Protein 1J7Z (pdb70)

B-factor: mean 28.06, std 11.94, range [0.87, 96.15]

CATH classification: 3.10.130.10

Sequence (116 aa):
KETAAAKFERQHMDSNYCNQMMKSRNLTKDRCKPVNTFVHESLADVQAVCSQKNVACKNGQTNCYQSYSTMSITDCRETGSSKYPNCAYKTTQANKHIIVACEGNPYVPVHFDASV

Organism: Bos taurus (NCBI:txid9913)

Radius of gyration: 14.27 Å; Cα contacts (8 Å, |Δi|>4): 235; chains: 2; bounding box: 35×32×39 Å

Structure (mmCIF, N/CA/C/O backbone):
data_1J7Z
#
_entry.id   1J7Z
#
_cell.length_a   44.590
_cell.length_b   44.590
_cell.length_c   98.000
_cell.angle_alpha   90.00
_cell.angle_beta   90.00
_cell.angle_gamma   120.00
#
_symmetry.space_group_name_H-M   'P 31 2 1'
#
loop_
_entity.id
_entity.type
_entity.pdbx_description
1 polymer 'RIBONUCLEASE PANCREATIC'
2 polymer 'RIBONUCLEASE PANCREATIC'
3 non-polymer 'SULFATE ION'
4 water water
#
loop_
_atom_site.group_PDB
_atom_site.id
_atom_site.type_symbol
_atom_site.label_atom_id
_atom_site.label_alt_id
_atom_site.label_comp_id
_atom_site.label_asym_id
_atom_site.label_entity_id
_atom_site.label_seq_id
_atom_site.pdbx_PDB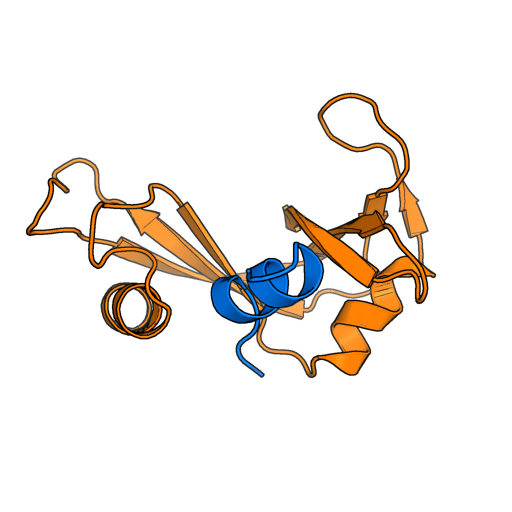_ins_code
_atom_site.Cartn_x
_atom_site.Cartn_y
_atom_site.Cartn_z
_atom_site.occupancy
_atom_site.B_iso_or_equiv
_atom_site.auth_seq_id
_atom_site.auth_comp_id
_atom_site.auth_asym_id
_atom_site.auth_atom_id
_atom_site.pdbx_PDB_model_num
ATOM 1 N N . LYS A 1 1 ? -13.104 8.496 19.881 1.00 68.27 1 LYS A N 1
ATOM 2 C CA . LYS A 1 1 ? -13.802 7.924 18.691 1.00 65.60 1 LYS A CA 1
ATOM 3 C C . LYS A 1 1 ? -13.869 6.399 18.781 1.00 59.55 1 LYS A C 1
ATOM 4 O O . LYS A 1 1 ? -13.683 5.806 19.849 1.00 59.04 1 LYS A O 1
ATOM 10 N N . GLU A 1 2 ? -14.152 5.785 17.640 1.00 48.79 2 GLU A N 1
ATOM 11 C CA . GLU A 1 2 ? -14.239 4.339 17.510 1.00 39.04 2 GLU A CA 1
ATOM 12 C C . GLU A 1 2 ? -12.842 3.717 17.470 1.00 35.29 2 GLU A C 1
ATOM 13 O O . GLU A 1 2 ? -12.032 4.054 16.604 1.00 35.99 2 GLU A O 1
ATOM 19 N N . THR A 1 3 ? -12.556 2.818 18.408 1.00 28.43 3 THR A N 1
ATOM 20 C CA . THR A 1 3 ? -11.252 2.166 18.441 1.00 27.02 3 THR A CA 1
ATOM 21 C C . THR A 1 3 ? -11.090 1.233 17.254 1.00 26.08 3 THR A C 1
ATOM 22 O O . THR A 1 3 ? -12.047 0.962 16.531 1.00 26.59 3 THR A O 1
ATOM 26 N N . ALA A 1 4 ? -9.877 0.726 17.067 1.00 23.95 4 ALA A N 1
ATOM 27 C CA . ALA A 1 4 ? -9.592 -0.165 15.949 1.00 20.33 4 ALA A CA 1
ATOM 28 C C . ALA A 1 4 ? -10.290 -1.504 16.099 1.00 18.19 4 ALA A C 1
ATOM 29 O O . ALA A 1 4 ? -10.704 -2.112 15.114 1.00 20.37 4 ALA A O 1
ATOM 31 N N . ALA A 1 5 ? -10.406 -1.964 17.337 1.00 18.90 5 ALA A N 1
ATOM 32 C CA . ALA A 1 5 ? -11.054 -3.235 17.611 1.00 19.95 5 ALA A CA 1
ATOM 33 C C . ALA A 1 5 ? -12.568 -3.114 17.455 1.00 18.26 5 ALA A C 1
ATOM 34 O O . ALA A 1 5 ? -13.228 -4.064 17.051 1.00 19.69 5 ALA A O 1
ATOM 36 N N . ALA A 1 6 ? -13.112 -1.939 17.764 1.00 18.57 6 ALA A N 1
ATOM 37 C CA . ALA A 1 6 ? -14.544 -1.688 17.644 1.00 16.79 6 ALA A CA 1
ATOM 38 C C . ALA A 1 6 ? -14.898 -1.556 16.168 1.00 17.45 6 ALA A C 1
ATOM 39 O O . ALA A 1 6 ? -15.972 -1.970 15.739 1.00 18.33 6 AL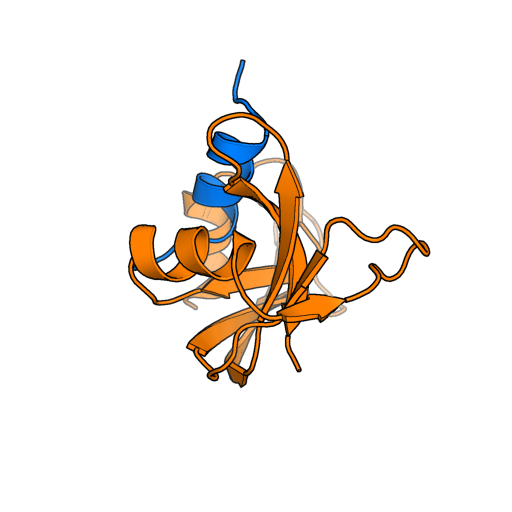A A O 1
ATOM 41 N N . LYS A 1 7 ? -13.986 -0.972 15.397 1.00 21.69 7 LYS A N 1
ATOM 42 C CA . LYS A 1 7 ? -14.182 -0.788 13.961 1.00 22.32 7 LYS A CA 1
ATOM 43 C C . LYS A 1 7 ? -14.138 -2.153 13.270 1.00 22.02 7 LYS A C 1
ATOM 44 O O . LYS A 1 7 ? -14.908 -2.422 12.344 1.00 20.30 7 LYS A O 1
ATOM 50 N N . PHE A 1 8 ? -13.229 -3.012 13.716 1.00 18.58 8 PHE A N 1
ATOM 51 C CA . PHE A 1 8 ? -13.142 -4.340 13.134 1.00 19.05 8 PHE A CA 1
ATOM 52 C C . PHE A 1 8 ? -14.501 -5.024 13.290 1.00 21.69 8 PHE A C 1
ATOM 53 O O . PHE A 1 8 ? -15.012 -5.654 12.359 1.00 22.45 8 PHE A O 1
ATOM 61 N N . GLU A 1 9 ? -15.088 -4.885 14.475 1.00 20.07 9 GLU A N 1
ATOM 62 C CA . GLU A 1 9 ? -16.375 -5.505 14.768 1.00 18.91 9 GLU A CA 1
ATOM 63 C C . GLU A 1 9 ? -17.526 -4.980 13.915 1.00 18.44 9 GLU A C 1
ATOM 64 O O . GLU A 1 9 ? -18.309 -5.763 13.385 1.00 20.78 9 GLU A O 1
ATOM 70 N N . ARG A 1 10 ? -17.637 -3.663 13.789 1.00 16.78 10 ARG A N 1
ATOM 71 C CA . ARG A 1 10 ? -18.712 -3.071 13.008 1.00 18.39 10 ARG A CA 1
ATOM 72 C C . ARG A 1 10 ? -18.571 -3.427 11.536 1.00 19.46 10 ARG A C 1
ATOM 73 O O . ARG A 1 10 ? -19.557 -3.580 10.821 1.00 17.38 10 ARG A O 1
ATOM 81 N N . GLN A 1 11 ? -17.332 -3.575 11.092 1.00 19.19 11 GLN A N 1
ATOM 82 C CA . GLN A 1 11 ? -17.059 -3.882 9.698 1.00 20.47 11 GLN A CA 1
ATOM 83 C C . GLN A 1 11 ? -17.041 -5.349 9.277 1.00 20.85 11 GLN A C 1
ATOM 84 O O . GLN A 1 11 ? -17.390 -5.667 8.137 1.00 22.67 11 GLN A O 1
ATOM 90 N N . HIS A 1 12 ? -16.663 -6.255 10.173 1.00 18.47 12 HIS A N 1
ATOM 91 C CA . HIS A 1 12 ? -16.559 -7.655 9.763 1.00 18.45 12 HIS A CA 1
ATOM 92 C C . HIS A 1 12 ? -17.353 -8.700 10.529 1.00 16.26 12 HIS A C 1
ATOM 93 O O . HIS A 1 12 ? -17.458 -9.840 10.084 1.00 20.59 12 HIS A O 1
ATOM 100 N N . MET A 1 13 ? -17.915 -8.338 11.671 1.00 16.74 13 MET A N 1
ATOM 101 C CA . MET A 1 13 ? -18.655 -9.320 12.452 1.00 15.41 13 MET A CA 1
ATOM 102 C C . MET A 1 13 ? -20.144 -9.407 12.161 1.00 16.55 13 MET A C 1
ATOM 103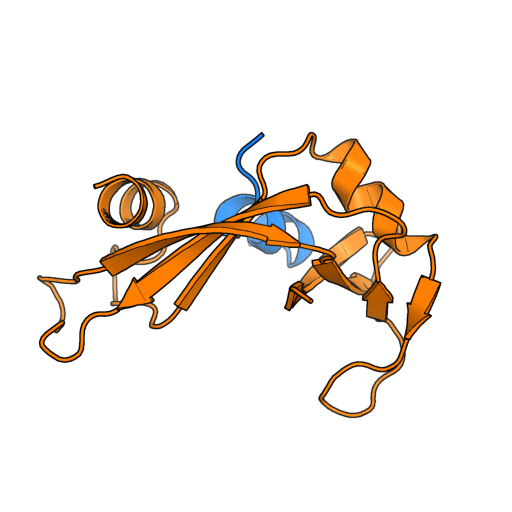 O O . MET A 1 13 ? -20.849 -8.404 12.163 1.00 20.16 13 MET A O 1
ATOM 108 N N . ASP A 1 14 ? -20.609 -10.618 11.888 1.00 14.23 14 ASP A N 1
ATOM 109 C CA . ASP A 1 14 ? -22.017 -10.845 11.667 1.00 19.10 14 ASP A CA 1
ATOM 110 C C . ASP A 1 14 ? -22.333 -12.241 12.163 1.00 23.27 14 ASP A C 1
ATOM 111 O O . ASP A 1 14 ? -22.585 -13.152 11.379 1.00 23.74 14 ASP A O 1
ATOM 116 N N . SER A 1 15 ? -22.319 -12.389 13.482 1.00 24.03 15 SER A N 1
ATOM 117 C CA . SER A 1 15 ? -22.596 -13.656 14.132 1.00 33.87 15 SER A CA 1
ATOM 118 C C . SER A 1 15 ? -24.017 -14.135 13.848 1.00 41.29 15 SER A C 1
ATOM 119 O O . SER A 1 15 ? -24.224 -15.297 13.486 1.00 47.61 15 SER A O 1
ATOM 123 N N . ASN B 2 4 ? -29.473 -7.309 -2.373 1.00 25.64 24 ASN B N 1
ATOM 124 C CA . ASN B 2 4 ? -28.755 -8.474 -1.783 1.00 26.69 24 ASN B CA 1
ATOM 125 C C . ASN B 2 4 ? -28.118 -8.185 -0.417 1.00 25.96 24 ASN B C 1
ATOM 126 O O . ASN B 2 4 ? -28.027 -7.033 0.022 1.00 25.16 24 ASN B O 1
ATOM 131 N N . TYR B 2 5 ? -27.686 -9.247 0.253 1.00 24.53 25 TYR B N 1
ATOM 132 C CA . TYR B 2 5 ? -27.077 -9.163 1.580 1.00 22.07 25 TYR B CA 1
ATOM 133 C C . TYR B 2 5 ? -25.923 -8.160 1.702 1.00 19.15 25 TYR B C 1
ATOM 134 O O . TYR B 2 5 ? -25.847 -7.403 2.674 1.00 20.02 25 TYR B O 1
ATOM 143 N N . CYS B 2 6 ? -25.030 -8.154 0.722 1.00 15.50 26 CYS B N 1
ATOM 144 C CA . CYS B 2 6 ? -23.879 -7.265 0.743 1.00 19.53 26 CYS B CA 1
ATOM 145 C C . CYS B 2 6 ? -24.260 -5.801 0.665 1.00 21.82 26 CYS B C 1
ATOM 146 O O . CYS B 2 6 ? -23.742 -4.973 1.415 1.00 23.50 26 CYS B O 1
ATOM 149 N N . ASN B 2 7 ? -25.157 -5.475 -0.253 1.00 24.47 27 ASN B N 1
ATOM 150 C CA . ASN B 2 7 ? -25.602 -4.098 -0.418 1.00 26.41 27 ASN B CA 1
ATOM 151 C C . ASN B 2 7 ? -26.284 -3.589 0.842 1.00 26.54 27 ASN B C 1
ATOM 152 O O . ASN B 2 7 ? -26.092 -2.435 1.241 1.00 26.84 27 ASN B O 1
ATOM 157 N N . GLN B 2 8 ? -27.061 -4.469 1.473 1.00 24.09 28 GLN B N 1
ATOM 158 C CA . GLN B 2 8 ? -27.784 -4.126 2.690 1.00 23.62 28 GLN B CA 1
ATOM 159 C C . GLN B 2 8 ? -26.881 -4.053 3.923 1.00 23.61 28 GLN B C 1
ATOM 160 O O . GLN B 2 8 ? -26.980 -3.112 4.714 1.00 23.85 28 GLN B O 1
ATOM 166 N N . MET B 2 9 ? -25.998 -5.039 4.081 1.00 22.53 29 MET B N 1
ATOM 167 C CA . MET B 2 9 ? -25.100 -5.095 5.229 1.00 20.41 29 MET B CA 1
ATOM 168 C C . MET B 2 9 ? -24.031 -4.016 5.160 1.00 22.00 29 MET B C 1
ATOM 169 O O . MET B 2 9 ? -23.620 -3.477 6.188 1.00 25.20 29 MET B O 1
ATOM 174 N N . MET B 2 10 ? -23.581 -3.690 3.950 1.00 25.15 30 MET B N 1
ATOM 175 C CA . MET B 2 10 ? -22.561 -2.660 3.791 1.00 23.40 30 MET B CA 1
ATOM 176 C C . MET B 2 10 ? -23.166 -1.307 4.135 1.00 23.77 30 MET B C 1
ATOM 177 O O . MET B 2 10 ? -22.497 -0.438 4.694 1.00 24.37 30 MET B O 1
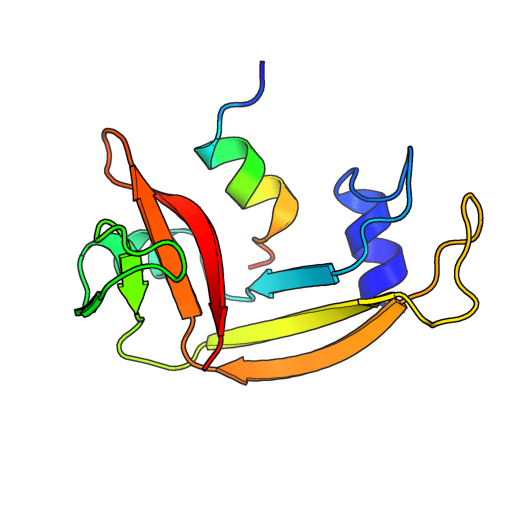ATOM 182 N N . LYS B 2 11 ? -24.442 -1.137 3.810 1.00 23.85 31 LYS B N 1
ATOM 183 C CA . LYS B 2 11 ? -25.125 0.111 4.105 1.00 29.11 31 LYS B CA 1
ATOM 184 C C . LYS B 2 11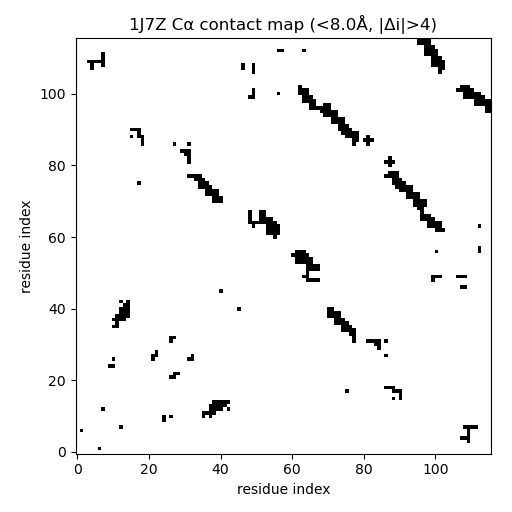 ? -25.348 0.206 5.609 1.00 26.18 31 LYS B C 1
ATOM 185 O O . LYS B 2 11 ? -24.966 1.192 6.245 1.00 28.76 31 LYS B O 1
ATOM 191 N N . SER B 2 12 ? -25.963 -0.831 6.171 1.00 23.79 32 SER B N 1
ATOM 192 C CA . SER B 2 12 ? -26.243 -0.891 7.603 1.00 25.67 32 SER B CA 1
ATOM 193 C C . SER B 2 12 ? -25.028 -0.617 8.473 1.00 24.97 32 SER B C 1
ATOM 194 O O . SER B 2 12 ? -25.116 0.121 9.452 1.00 26.52 32 SER B O 1
ATOM 197 N N . ARG B 2 13 ? -23.890 -1.195 8.106 1.00 21.47 33 ARG B N 1
ATOM 198 C CA . ARG B 2 13 ? -22.684 -1.032 8.901 1.00 19.85 33 ARG B CA 1
ATOM 199 C C . ARG B 2 13 ? -21.892 0.246 8.636 1.00 22.56 33 ARG B C 1
ATOM 200 O O . ARG B 2 13 ? -20.735 0.354 9.034 1.00 24.19 33 ARG B O 1
ATOM 208 N N . ASN B 2 14 ? -22.525 1.221 7.987 1.00 27.26 34 ASN B N 1
ATOM 209 C CA . ASN B 2 14 ? -21.878 2.501 7.686 1.00 30.82 34 ASN B CA 1
ATOM 210 C C . ASN B 2 14 ? -20.606 2.340 6.846 1.00 30.83 34 ASN B C 1
ATOM 211 O O . ASN B 2 14 ? -19.604 3.021 7.079 1.00 30.19 34 ASN B O 1
ATOM 216 N N . LEU B 2 15 ? -20.651 1.457 5.854 1.00 28.84 35 LEU B N 1
ATOM 217 C CA . LEU B 2 15 ? -19.475 1.221 5.019 1.00 27.49 35 LEU B CA 1
ATOM 218 C C . LEU B 2 15 ? -19.618 1.832 3.629 1.00 28.62 35 LEU B C 1
ATOM 219 O O . LEU B 2 15 ? -18.624 2.177 2.985 1.00 30.76 35 LEU B O 1
ATOM 224 N N . THR B 2 16 ? -20.854 1.983 3.172 1.00 26.21 36 THR B N 1
ATOM 225 C CA . THR B 2 16 ? -21.081 2.557 1.856 1.00 29.89 36 THR B CA 1
ATOM 226 C C . THR B 2 16 ? -22.042 3.730 1.898 1.00 26.38 36 THR B C 1
ATOM 227 O O . THR B 2 16 ? -22.622 4.100 0.884 1.00 27.08 36 THR B O 1
ATOM 231 N N . LYS B 2 17 ? -22.193 4.324 3.076 1.00 26.90 37 LYS B N 1
ATOM 232 C CA . LYS B 2 17 ? -23.091 5.457 3.236 1.00 25.36 37 LYS B CA 1
ATOM 233 C C . LYS B 2 17 ? -22.464 6.737 2.699 1.00 26.31 37 LYS B C 1
ATOM 234 O O . LYS B 2 17 ? -23.170 7.625 2.216 1.00 33.51 37 LYS B O 1
ATOM 240 N N . ASP B 2 18 ? -21.139 6.827 2.766 1.00 27.04 38 ASP B N 1
ATOM 241 C CA . ASP B 2 18 ? -20.426 8.013 2.297 1.00 24.95 38 ASP B CA 1
ATOM 242 C C . ASP B 2 18 ? -19.391 7.718 1.219 1.00 22.47 38 ASP B C 1
ATOM 243 O O . ASP B 2 18 ? -18.576 8.580 0.886 1.00 20.34 38 ASP B O 1
ATOM 248 N N . ARG B 2 19 ? -19.422 6.498 0.686 1.00 23.24 39 ARG B N 1
ATOM 249 C CA . ARG B 2 19 ? -18.499 6.075 -0.360 1.00 23.28 39 ARG B CA 1
ATOM 250 C C . ARG B 2 19 ? -18.723 4.599 -0.635 1.00 25.18 39 ARG B C 1
ATOM 251 O O . ARG B 2 19 ? -19.382 3.915 0.146 1.00 24.83 39 ARG B O 1
ATOM 259 N N . CYS B 2 20 ? -18.180 4.103 -1.744 1.00 25.84 40 CYS B N 1
ATOM 260 C CA . CYS B 2 20 ? -18.330 2.690 -2.076 1.00 26.09 40 CYS B CA 1
ATOM 261 C C . CYS B 2 20 ? -17.042 1.976 -1.738 1.00 26.57 40 CYS B C 1
ATOM 262 O O . CYS B 2 20 ? -16.034 2.176 -2.412 1.00 29.87 40 CYS B O 1
ATOM 265 N N . LYS B 2 21 ? -17.073 1.153 -0.689 1.00 26.88 41 LYS B N 1
ATOM 266 C CA . LYS B 2 21 ? -15.897 0.390 -0.273 1.00 23.52 41 LYS B CA 1
ATOM 267 C C . LYS B 2 21 ? -15.741 -0.735 -1.291 1.00 19.78 41 LYS B C 1
ATOM 268 O O . LYS B 2 21 ? -16.683 -1.471 -1.550 1.00 22.99 41 LYS B O 1
ATOM 274 N N . PRO B 2 22 ? -14.551 -0.877 -1.893 1.00 18.57 42 PRO B N 1
ATOM 275 C CA . PRO B 2 22 ? -14.333 -1.932 -2.893 1.00 20.96 42 PRO B CA 1
ATOM 276 C C . PRO B 2 22 ? -14.636 -3.361 -2.452 1.00 20.18 42 PRO B C 1
ATOM 277 O O . PRO B 2 22 ? -15.405 -4.065 -3.103 1.00 21.68 42 PRO B O 1
ATOM 281 N N . VAL B 2 23 ? -14.031 -3.787 -1.352 1.00 18.64 43 VAL B N 1
ATOM 282 C CA . VAL B 2 23 ? -14.246 -5.133 -0.860 1.00 18.00 43 VAL B CA 1
ATOM 283 C C . VAL B 2 23 ? -14.381 -5.182 0.660 1.00 17.99 43 VAL B C 1
ATOM 284 O O . VAL B 2 23 ? -13.814 -4.362 1.374 1.00 19.09 43 VAL B O 1
ATOM 288 N N . ASN B 2 24 ? -15.146 -6.153 1.142 1.00 16.63 44 ASN B N 1
ATOM 289 C CA . ASN B 2 24 ? -15.335 -6.343 2.570 1.00 18.64 44 ASN B CA 1
ATOM 290 C C . ASN B 2 24 ? -15.810 -7.760 2.848 1.00 18.96 44 ASN B C 1
ATOM 291 O O . ASN B 2 24 ? -16.579 -8.322 2.072 1.00 22.32 44 ASN B O 1
ATOM 296 N N . THR B 2 25 ? -15.356 -8.324 3.967 1.00 18.47 45 THR B N 1
ATOM 297 C CA . THR B 2 25 ? -15.711 -9.688 4.357 1.00 16.69 45 THR B CA 1
ATOM 298 C C . THR B 2 25 ? -16.438 -9.707 5.699 1.00 16.34 45 THR B C 1
ATOM 299 O O . THR B 2 25 ? -16.008 -9.066 6.657 1.00 17.16 45 THR B O 1
ATOM 303 N N . PHE B 2 26 ? -17.548 -10.432 5.762 1.00 17.33 46 PHE B N 1
ATOM 304 C CA . PHE B 2 26 ? -18.301 -10.558 7.005 1.00 15.09 46 PHE B CA 1
ATOM 305 C C . PHE B 2 26 ? -18.155 -11.989 7.499 1.00 16.29 46 PHE B C 1
ATOM 306 O O . PHE B 2 26 ? -18.406 -12.923 6.746 1.00 16.20 46 PHE B O 1
ATOM 314 N N . VAL B 2 27 ? -17.741 -12.165 8.749 1.00 16.40 47 VAL B N 1
ATOM 315 C CA . VAL B 2 27 ? -17.580 -13.506 9.310 1.00 18.24 47 VAL B CA 1
ATOM 316 C C . VAL B 2 27 ? -18.835 -13.895 10.084 1.00 20.07 47 VAL B C 1
ATOM 317 O O . VAL B 2 27 ? -19.348 -13.105 10.878 1.00 20.39 47 VAL B O 1
ATOM 321 N N . HIS B 2 28 ? -19.327 -15.109 9.858 1.00 17.81 48 HIS B N 1
ATOM 322 C CA . HIS B 2 28 ? -20.525 -15.567 10.546 1.00 17.14 48 HIS B CA 1
ATOM 323 C C . HIS B 2 28 ? -20.219 -16.529 11.689 1.00 21.50 48 HIS B C 1
ATOM 324 O O . HIS B 2 28 ? -20.695 -17.663 11.709 1.00 27.71 48 HIS B O 1
ATOM 331 N N . GLU B 2 29 ? -19.412 -16.073 12.640 1.00 24.36 49 GLU B N 1
ATOM 332 C CA . GLU B 2 29 ? -19.076 -16.875 13.811 1.00 23.77 49 GLU B CA 1
ATOM 333 C C . GLU B 2 29 ? -19.246 -15.953 15.011 1.00 23.93 49 GLU B C 1
ATOM 334 O O . GLU B 2 29 ? -19.354 -14.736 14.844 1.00 26.21 49 GLU B O 1
ATOM 340 N N . SER B 2 30 ? -19.288 -16.522 16.213 1.00 20.72 50 SER B N 1
ATOM 341 C CA . SER B 2 30 ? -19.453 -15.723 17.415 1.00 18.78 50 SER B CA 1
ATOM 342 C C . SER B 2 30 ? -18.230 -14.823 17.563 1.00 19.75 50 SER B C 1
ATOM 343 O O . SER B 2 30 ? -17.145 -15.169 17.090 1.00 20.84 50 SER B O 1
ATOM 346 N N . LEU B 2 31 ? -18.402 -13.671 18.209 1.00 15.71 51 LEU B N 1
ATOM 347 C CA . LEU B 2 31 ? -17.294 -12.740 18.379 1.00 15.93 51 LEU B CA 1
ATOM 348 C C . LEU B 2 31 ? -16.148 -13.319 19.202 1.00 14.60 51 LEU B C 1
ATOM 349 O O . LEU B 2 31 ? -14.987 -12.978 18.983 1.00 19.60 51 LEU B O 1
ATOM 354 N N . ALA B 2 32 ? -16.466 -14.190 20.146 1.00 12.92 52 ALA B N 1
ATOM 355 C CA . ALA B 2 32 ? -15.440 -14.784 20.989 1.00 15.12 52 ALA B CA 1
ATOM 356 C C . ALA B 2 32 ? -14.619 -15.786 20.199 1.00 12.61 52 ALA B C 1
ATOM 357 O O . ALA B 2 32 ? -13.409 -15.886 20.381 1.00 18.01 52 ALA B O 1
ATOM 359 N N . ASP B 2 33 ? -15.280 -16.514 19.308 1.00 13.29 53 ASP B N 1
ATOM 360 C CA . ASP B 2 33 ? -14.604 -17.508 18.498 1.00 15.26 53 ASP B CA 1
ATOM 361 C C . ASP B 2 33 ? -13.623 -16.873 17.519 1.00 17.20 53 ASP B C 1
ATOM 362 O O . ASP B 2 33 ? -12.615 -17.483 17.159 1.00 16.99 53 ASP B O 1
ATOM 367 N N . VAL B 2 34 ? -13.917 -15.655 17.078 1.00 16.80 54 VAL B N 1
ATOM 368 C CA . VAL B 2 34 ? -13.019 -14.964 16.159 1.00 18.64 54 VAL B CA 1
ATOM 369 C C . VAL B 2 34 ? -11.899 -14.301 16.957 1.00 18.35 54 VAL B C 1
ATOM 370 O O . VAL B 2 34 ? -10.759 -14.241 16.502 1.00 22.31 54 VAL B O 1
ATOM 374 N N . GLN B 2 35 ? -12.225 -13.808 18.148 1.00 17.25 55 GLN B N 1
ATOM 375 C CA . GLN B 2 35 ? -11.218 -13.172 18.995 1.00 18.58 55 GLN B CA 1
ATOM 376 C C . GLN B 2 35 ? -10.202 -14.225 19.421 1.00 17.78 55 GLN B C 1
ATOM 377 O O . GLN B 2 35 ? -9.030 -13.929 19.650 1.00 18.17 55 GLN B O 1
ATOM 383 N N . ALA B 2 36 ? -10.664 -15.467 19.507 1.00 18.32 56 ALA B N 1
ATOM 384 C CA . ALA B 2 36 ? -9.816 -16.587 19.896 1.00 19.60 56 ALA B CA 1
ATOM 385 C C . ALA B 2 36 ? -8.674 -16.875 18.911 1.00 19.27 56 ALA B C 1
ATOM 386 O O . ALA B 2 36 ? -7.655 -17.459 19.286 1.00 20.10 56 ALA B O 1
ATOM 388 N N . VAL B 2 37 ? -8.839 -16.466 17.657 1.00 20.15 57 VAL B N 1
ATOM 389 C CA . VAL B 2 37 ? -7.823 -16.705 16.632 1.00 17.12 57 VAL B CA 1
ATOM 390 C C . VAL B 2 37 ? -6.487 -16.029 16.948 1.00 18.90 57 VAL B C 1
ATOM 391 O O . VAL B 2 37 ? -5.439 -16.439 16.447 1.00 20.00 57 VAL B O 1
ATOM 395 N N . CYS B 2 38 ? -6.530 -15.007 17.800 1.00 19.29 58 CYS B N 1
ATOM 396 C CA . CYS B 2 38 ? -5.331 -14.255 18.168 1.00 20.21 58 CYS B CA 1
ATOM 397 C C . CYS B 2 38 ? -4.329 -15.048 18.999 1.00 19.26 58 CYS B C 1
ATOM 398 O O . CYS B 2 38 ? -3.240 -14.560 19.297 1.00 15.06 58 CYS B O 1
ATOM 401 N N . SER B 2 39 ? -4.710 -16.267 19.371 1.00 18.63 59 SER B N 1
ATOM 402 C CA . SER B 2 39 ? -3.835 -17.137 20.141 1.00 20.44 59 SER B CA 1
ATOM 403 C C . SER B 2 39 ? -3.656 -18.463 19.406 1.00 21.34 59 SER B C 1
ATOM 404 O O . SER B 2 39 ? -3.268 -19.472 20.001 1.00 22.21 59 SER B O 1
ATOM 407 N N . GLN B 2 40 ? -3.938 -18.460 18.105 1.00 17.67 60 GLN B N 1
ATOM 408 C CA . GLN B 2 40 ? -3.794 -19.660 17.300 1.00 18.66 60 GLN B CA 1
ATOM 409 C C . GLN B 2 40 ? -2.516 -19.625 16.437 1.00 23.76 60 GLN B C 1
ATOM 410 O O . GLN B 2 40 ? -1.496 -19.104 16.883 1.00 24.82 60 GLN B O 1
ATOM 416 N N . LYS B 2 41 ? -2.545 -20.175 15.226 1.00 25.87 61 LYS B N 1
ATOM 417 C CA . LYS B 2 41 ? -1.340 -20.188 14.392 1.00 25.68 61 LYS B CA 1
ATOM 418 C C . LYS B 2 41 ? -0.804 -18.805 14.015 1.00 24.33 61 LYS B C 1
ATOM 419 O O . LYS B 2 41 ? -1.484 -18.030 13.355 1.00 25.12 61 LYS B O 1
ATOM 425 N N . ASN B 2 42 ? 0.419 -18.502 14.438 1.00 21.85 62 ASN B N 1
ATOM 426 C CA . ASN B 2 42 ? 1.032 -17.220 14.116 1.00 21.24 62 ASN B CA 1
ATOM 427 C C . ASN B 2 42 ? 1.674 -17.286 12.740 1.00 23.66 62 ASN B C 1
ATOM 428 O O . ASN B 2 42 ? 2.408 -18.218 12.418 1.00 21.99 62 ASN B O 1
ATOM 433 N N . VAL B 2 43 ? 1.391 -16.285 11.925 1.00 23.65 63 VAL B N 1
ATOM 434 C CA . VAL B 2 43 ? 1.936 -16.235 10.588 1.00 24.14 63 VAL B CA 1
ATOM 435 C C . VAL B 2 43 ? 2.339 -14.798 10.318 1.00 26.48 63 VAL B C 1
ATOM 436 O O . VAL B 2 43 ? 2.097 -13.915 11.144 1.00 26.54 63 VAL B O 1
ATOM 440 N N . ALA B 2 44 ? 2.959 -14.564 9.165 1.00 28.85 64 ALA B N 1
ATOM 441 C CA . ALA B 2 44 ? 3.370 -13.213 8.797 1.00 27.07 64 ALA B CA 1
ATOM 442 C C . ALA B 2 44 ? 2.227 -12.545 8.037 1.00 26.23 64 ALA B C 1
ATOM 443 O O . ALA B 2 44 ? 1.421 -13.209 7.385 1.00 24.50 64 ALA B O 1
ATOM 445 N N . CYS B 2 45 ? 2.137 -11.229 8.149 1.00 29.68 65 CYS B N 1
ATOM 446 C CA . CYS B 2 45 ? 1.107 -10.486 7.442 1.00 32.52 65 CYS B CA 1
ATOM 447 C C . CYS B 2 45 ? 1.667 -10.172 6.057 1.00 33.84 65 CYS B C 1
ATOM 448 O O . CYS B 2 45 ? 2.880 -10.233 5.848 1.00 33.53 65 CYS B O 1
ATOM 451 N N . LYS B 2 46 ? 0.790 -9.841 5.115 1.00 37.68 66 LYS B N 1
ATOM 452 C CA . LYS B 2 46 ? 1.220 -9.523 3.759 1.00 39.92 66 LYS B CA 1
ATOM 453 C C . LYS B 2 46 ? 2.400 -8.569 3.814 1.00 42.33 66 LYS B C 1
ATOM 454 O O . LYS B 2 46 ? 3.457 -8.833 3.246 1.00 48.72 66 LYS B O 1
ATOM 460 N N . ASN B 2 47 ? 2.210 -7.460 4.515 1.00 42.03 67 ASN B N 1
ATOM 461 C CA . ASN B 2 47 ? 3.232 -6.432 4.631 1.00 44.23 67 ASN B CA 1
ATOM 462 C C . ASN B 2 47 ? 4.567 -6.920 5.159 1.00 45.93 67 ASN B C 1
ATOM 463 O O . ASN B 2 47 ? 5.574 -6.219 5.056 1.00 50.02 67 ASN B O 1
ATOM 468 N N . GLY B 2 48 ? 4.573 -8.115 5.736 1.00 47.04 68 GLY B N 1
ATOM 469 C CA . GLY B 2 48 ? 5.805 -8.656 6.282 1.00 46.24 68 GLY B CA 1
ATOM 470 C C . GLY B 2 48 ? 5.866 -8.579 7.796 1.00 45.83 68 GLY B C 1
ATOM 471 O O . GLY B 2 48 ? 6.898 -8.888 8.394 1.00 47.36 68 GLY B O 1
ATOM 472 N N . GLN B 2 49 ? 4.766 -8.158 8.420 1.00 44.86 69 GLN B N 1
ATOM 473 C CA . GLN B 2 49 ? 4.698 -8.056 9.874 1.00 42.58 69 GLN B CA 1
ATOM 474 C C . GLN B 2 49 ? 4.428 -9.456 10.398 1.00 41.25 69 GLN B C 1
ATOM 475 O O . GLN B 2 49 ? 4.208 -10.376 9.612 1.00 39.60 69 GLN B O 1
ATOM 481 N N . THR B 2 50 ? 4.451 -9.636 11.714 1.00 39.98 70 THR B N 1
ATOM 482 C CA . THR B 2 50 ? 4.179 -10.960 12.257 1.00 42.65 70 THR B CA 1
ATOM 483 C C . THR B 2 50 ? 3.169 -11.025 13.390 1.00 37.52 70 THR B C 1
ATOM 484 O O . THR B 2 50 ? 3.190 -11.962 14.191 1.00 35.58 70 THR B O 1
ATOM 488 N N . ASN B 2 51 ? 2.290 -10.033 13.462 1.00 34.00 71 ASN B N 1
ATOM 489 C CA . ASN B 2 51 ? 1.256 -10.029 14.488 1.00 31.08 71 ASN B CA 1
ATOM 490 C C . ASN B 2 51 ? -0.033 -10.544 13.857 1.00 27.61 71 ASN B C 1
ATOM 491 O O . ASN B 2 51 ? -1.122 -10.067 14.171 1.00 25.62 71 ASN B O 1
ATOM 496 N N . CYS B 2 52 ? 0.114 -11.526 12.967 1.00 23.96 72 CYS B N 1
ATOM 497 C CA . CYS B 2 52 ? -1.014 -12.122 12.261 1.00 21.83 72 CYS B CA 1
ATOM 498 C C . CYS B 2 52 ? -1.199 -13.567 12.679 1.00 19.69 72 CYS B C 1
ATOM 499 O O . CYS B 2 52 ? -0.247 -14.236 13.061 1.00 19.77 72 CYS B O 1
ATOM 502 N N . TYR B 2 53 ? -2.440 -14.038 12.608 1.00 20.79 73 TYR B N 1
ATOM 503 C CA . TYR B 2 53 ? -2.772 -15.394 13.012 1.00 19.65 73 TYR B CA 1
ATOM 504 C C . TYR B 2 53 ? -3.806 -16.035 12.097 1.00 21.53 73 TYR B C 1
ATOM 505 O O . TYR B 2 53 ? -4.785 -15.398 11.707 1.00 23.68 73 TYR B O 1
ATOM 514 N N . GLN B 2 54 ? -3.584 -17.302 11.771 1.00 22.68 74 GLN B N 1
ATOM 515 C CA . GLN B 2 54 ? -4.484 -18.046 10.909 1.00 19.23 74 GLN B CA 1
ATOM 516 C C . GLN B 2 54 ? -5.296 -19.011 11.760 1.00 18.32 74 GLN B C 1
ATOM 517 O O . GLN B 2 54 ? -4.756 -19.680 12.642 1.00 19.53 74 GLN B O 1
ATOM 523 N N . SER B 2 55 ? -6.598 -19.065 11.506 1.00 18.16 75 SER B N 1
ATOM 524 C CA . SER B 2 55 ? -7.477 -19.938 12.263 1.00 18.40 75 SER B CA 1
ATOM 525 C C . SER B 2 55 ? -7.173 -21.395 11.964 1.00 20.60 75 SER B C 1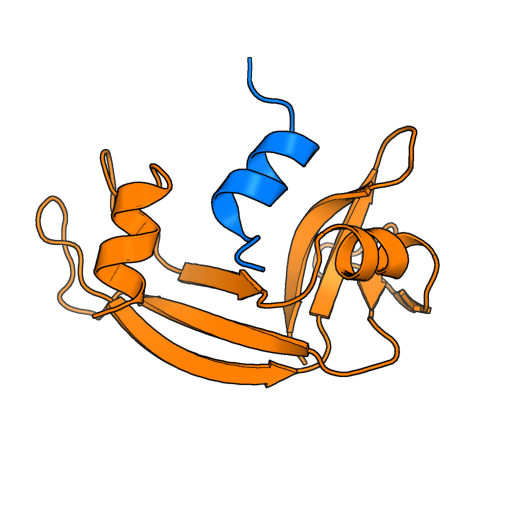
ATOM 526 O O . SER B 2 55 ? -6.843 -21.747 10.828 1.00 20.19 75 SER B O 1
ATOM 529 N N . TYR B 2 56 ? -7.278 -22.243 12.984 1.00 17.01 76 TYR B N 1
ATOM 530 C CA . TYR B 2 56 ? -7.038 -23.678 12.812 1.00 19.03 76 TYR B CA 1
ATOM 531 C C . TYR B 2 56 ? -8.104 -24.248 11.884 1.00 17.38 76 TYR B C 1
ATOM 532 O O . TYR B 2 56 ? -7.838 -25.123 11.063 1.00 18.33 76 TYR B O 1
ATOM 541 N N . SER B 2 57 ? -9.322 -23.741 12.035 1.00 19.89 77 SER B N 1
ATOM 542 C CA . SER B 2 57 ? -10.453 -24.188 11.227 1.00 22.97 77 SER B CA 1
ATOM 543 C C . SER B 2 57 ? -10.985 -23.137 10.249 1.00 21.26 77 SER B C 1
ATOM 544 O O . SER B 2 57 ? -10.617 -21.960 10.295 1.00 19.57 77 SER B O 1
ATOM 547 N N . THR B 2 58 ? -11.859 -23.590 9.359 1.00 24.46 78 THR B N 1
ATOM 548 C CA . THR B 2 58 ? -12.481 -22.714 8.380 1.00 23.26 78 THR B CA 1
ATOM 549 C C . THR B 2 58 ? -13.744 -22.155 9.031 1.00 21.57 78 THR B C 1
ATOM 550 O O . THR B 2 58 ? -14.353 -22.796 9.893 1.00 23.08 78 THR B O 1
ATOM 554 N N . MET B 2 59 ? -14.136 -20.960 8.613 1.00 20.28 79 MET B N 1
ATOM 555 C CA . MET B 2 59 ? -15.306 -20.305 9.162 1.00 16.87 79 MET B CA 1
ATOM 556 C C . MET B 2 59 ? -16.205 -19.829 8.029 1.00 17.52 79 MET B C 1
ATOM 557 O O . MET B 2 59 ? -15.747 -19.638 6.910 1.00 16.37 79 MET B O 1
ATOM 562 N N . SER B 2 60 ? -17.494 -19.664 8.312 1.00 19.33 80 SER B N 1
ATOM 563 C CA . SER B 2 60 ? -18.424 -19.196 7.295 1.00 19.04 80 SER B CA 1
ATOM 564 C C . SER B 2 60 ? -18.183 -17.701 7.099 1.00 21.27 80 SER B C 1
ATOM 565 O O . SER B 2 60 ? -18.185 -16.928 8.061 1.00 20.66 80 SER B O 1
ATOM 568 N N . ILE B 2 61 ? -17.961 -17.291 5.858 1.00 19.93 81 ILE B N 1
ATOM 569 C CA . ILE B 2 61 ? -17.720 -15.886 5.574 1.00 20.16 81 ILE B CA 1
ATOM 570 C C . ILE B 2 61 ? -18.450 -15.505 4.306 1.00 19.55 81 ILE B C 1
ATOM 571 O O . ILE B 2 61 ? -18.736 -16.355 3.468 1.00 20.47 81 ILE B O 1
ATOM 576 N N . THR B 2 62 ? -18.764 -14.221 4.177 1.00 21.30 82 THR B N 1
ATOM 577 C CA . THR B 2 62 ? -19.429 -13.717 2.990 1.00 17.47 82 THR B CA 1
ATOM 578 C C . THR B 2 62 ? -18.563 -12.612 2.415 1.00 15.95 82 THR B C 1
ATOM 579 O O . THR B 2 62 ? -18.309 -11.614 3.085 1.00 16.47 82 THR B O 1
ATOM 583 N N . ASP B 2 63 ? -18.102 -12.800 1.183 1.00 17.25 83 ASP B N 1
ATOM 584 C CA . ASP B 2 63 ? -17.273 -11.800 0.515 1.00 18.95 83 ASP B CA 1
ATOM 585 C C . ASP B 2 63 ? -18.140 -10.851 -0.301 1.00 17.66 83 ASP B C 1
ATOM 586 O O . ASP B 2 63 ? -19.004 -11.278 -1.068 1.00 20.96 83 ASP B O 1
ATOM 591 N N . CYS B 2 64 ? -17.901 -9.558 -0.122 1.00 18.79 84 CYS B N 1
ATOM 592 C CA . CYS B 2 64 ? -18.645 -8.531 -0.836 1.00 20.45 84 CYS B CA 1
ATOM 593 C C . CYS B 2 64 ? -17.694 -7.825 -1.784 1.00 20.38 84 CYS B C 1
ATOM 594 O O . CYS B 2 64 ? -16.756 -7.169 -1.342 1.00 23.50 84 CYS B O 1
ATOM 597 N N . ARG B 2 65 ? -17.931 -7.974 -3.086 1.00 19.80 85 ARG B N 1
ATOM 598 C CA . ARG B 2 65 ? -17.082 -7.355 -4.104 1.00 16.94 85 ARG B CA 1
ATOM 599 C C . ARG B 2 65 ? -17.856 -6.361 -4.971 1.00 19.48 85 ARG B C 1
ATOM 600 O O . ARG B 2 65 ? -18.908 -6.689 -5.515 1.00 20.15 85 ARG B O 1
ATOM 608 N N . GLU B 2 66 ? -17.334 -5.142 -5.085 1.00 19.38 86 GLU B N 1
ATOM 609 C CA . GLU B 2 66 ? -17.971 -4.111 -5.896 1.00 22.23 86 GLU B CA 1
ATOM 610 C C . GLU B 2 66 ? -17.924 -4.488 -7.378 1.00 24.62 86 GLU B C 1
ATOM 611 O O . GLU B 2 66 ? -16.877 -4.886 -7.886 1.00 26.20 86 GLU B O 1
ATOM 617 N N . THR B 2 67 ? -19.059 -4.375 -8.062 1.00 24.62 87 THR B N 1
ATOM 618 C CA . THR B 2 67 ? -19.109 -4.685 -9.483 1.00 29.21 87 THR B CA 1
ATOM 619 C C . THR B 2 67 ? -18.254 -3.647 -10.215 1.00 30.35 87 THR B C 1
ATOM 620 O O . THR B 2 67 ? -17.932 -2.593 -9.662 1.00 27.83 87 THR B O 1
ATOM 624 N N . GLY B 2 68 ? -17.879 -3.946 -11.453 1.00 31.24 88 GLY B N 1
ATOM 625 C CA . GLY B 2 68 ? -17.051 -3.023 -12.214 1.00 32.04 88 GLY B CA 1
ATOM 626 C C . GLY B 2 68 ? -17.747 -1.729 -12.584 1.00 31.92 88 GLY B C 1
ATOM 627 O O .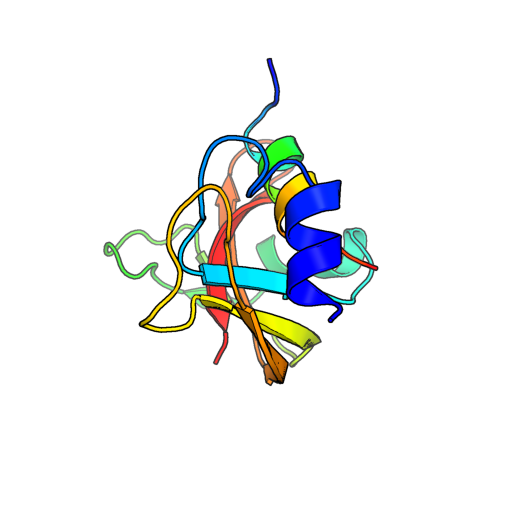 GLY B 2 68 ? -17.110 -0.685 -12.733 1.00 30.96 88 GLY B O 1
ATOM 628 N N . SER B 2 69 ? -19.062 -1.799 -12.713 1.00 34.83 89 SER B N 1
ATOM 629 C CA . SER B 2 69 ? -19.865 -0.643 -13.077 1.00 42.10 89 SER B CA 1
ATOM 630 C C . SER B 2 69 ? -20.293 0.182 -11.863 1.00 45.00 89 SER B C 1
ATOM 631 O O . SER B 2 69 ? -20.907 1.238 -12.013 1.00 49.63 89 SER B O 1
ATOM 634 N N . SER B 2 70 ? -19.971 -0.291 -10.664 1.00 45.26 90 SER B N 1
ATOM 635 C CA . SER B 2 70 ? -20.357 0.407 -9.437 1.00 40.20 90 SER B CA 1
ATOM 636 C C . SER B 2 70 ? -19.744 1.793 -9.290 1.00 38.00 90 SER B C 1
ATOM 637 O O . SER B 2 70 ? -18.553 1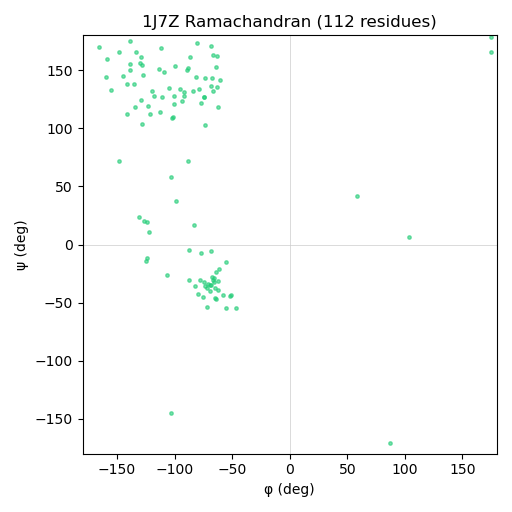.985 -9.536 1.00 35.51 90 SER B O 1
ATOM 640 N N . LYS B 2 71 ? -20.578 2.753 -8.887 1.00 35.91 91 LYS B N 1
ATOM 641 C CA . LYS B 2 71 ? -20.148 4.133 -8.675 1.00 32.92 91 LYS B CA 1
ATOM 642 C C . LYS B 2 71 ? -21.075 4.840 -7.684 1.00 28.19 91 LYS B C 1
ATOM 643 O O . LYS B 2 71 ? -22.292 4.751 -7.798 1.00 28.64 91 LYS B O 1
ATOM 649 N N . TYR B 2 72 ? -20.492 5.535 -6.714 1.00 23.87 92 TYR B N 1
ATOM 650 C CA . TYR B 2 72 ? -21.260 6.255 -5.704 1.00 25.93 92 TYR B CA 1
ATOM 651 C C . TYR B 2 72 ? -22.156 7.330 -6.318 1.00 27.80 92 TYR B C 1
ATOM 652 O O . TYR B 2 72 ? -21.751 8.035 -7.247 1.00 30.30 92 TYR B O 1
ATOM 661 N N . PRO B 2 73 ? -23.375 7.501 -5.784 1.00 27.59 93 PRO B N 1
ATOM 662 C CA . PRO B 2 73 ? -24.026 6.798 -4.669 1.00 31.40 93 PRO B CA 1
ATOM 663 C C . PRO B 2 73 ? -24.597 5.397 -4.947 1.00 35.49 93 PRO B C 1
ATOM 664 O O . PRO B 2 73 ? -25.038 4.706 -4.023 1.00 37.47 93 PRO B O 1
ATOM 668 N N . ASN B 2 74 ? -24.596 4.979 -6.207 1.00 33.45 94 ASN B N 1
ATOM 669 C CA . ASN B 2 74 ? -25.138 3.677 -6.553 1.00 34.08 94 ASN B CA 1
ATOM 670 C C . ASN B 2 74 ? -24.113 2.556 -6.461 1.00 32.08 94 ASN B C 1
ATOM 671 O O . ASN B 2 74 ? -23.674 2.025 -7.479 1.00 36.80 94 ASN B O 1
ATOM 676 N N . CYS B 2 75 ? -23.732 2.195 -5.237 1.00 31.34 95 CYS B N 1
ATOM 677 C CA . CYS B 2 75 ? -22.760 1.120 -5.018 1.00 27.04 95 CYS B CA 1
ATOM 678 C C . CYS B 2 75 ? -23.425 -0.228 -5.303 1.00 27.94 95 CYS B C 1
ATOM 679 O O . CYS B 2 75 ? -24.610 -0.426 -5.011 1.00 26.49 95 CYS B O 1
ATOM 682 N N . ALA B 2 76 ? -22.661 -1.154 -5.873 1.00 25.12 96 ALA B N 1
ATOM 683 C CA . ALA B 2 76 ? -23.187 -2.476 -6.191 1.00 24.05 96 ALA B CA 1
ATOM 684 C C . ALA B 2 76 ? -22.196 -3.549 -5.770 1.00 21.57 96 ALA B C 1
ATOM 685 O O . ALA B 2 76 ? -20.996 -3.404 -5.972 1.00 16.72 96 ALA B O 1
ATOM 687 N N . TYR B 2 77 ? -22.713 -4.626 -5.194 1.00 21.39 97 TYR B N 1
ATOM 688 C CA . TYR B 2 77 ? -21.864 -5.702 -4.723 1.00 22.32 97 TYR B CA 1
ATOM 689 C C . TYR B 2 77 ? -22.197 -7.095 -5.205 1.00 22.92 97 TYR B C 1
ATOM 690 O O . TYR B 2 77 ? -23.360 -7.458 -5.403 1.00 23.40 97 TYR B O 1
ATOM 699 N N . LYS B 2 78 ? -21.134 -7.868 -5.387 1.00 22.80 98 LYS B N 1
ATOM 700 C CA . LYS B 2 78 ? -21.219 -9.251 -5.804 1.00 25.61 98 LYS B CA 1
ATOM 701 C C . LYS B 2 78 ? -21.041 -10.040 -4.510 1.00 23.36 98 LYS B C 1
ATOM 702 O O . LYS B 2 78 ? -20.027 -9.903 -3.823 1.00 19.51 98 LYS B O 1
ATOM 708 N N . THR B 2 79 ? -22.038 -10.854 -4.177 1.00 24.30 99 THR B N 1
ATOM 709 C CA . THR B 2 79 ? -22.016 -11.653 -2.958 1.00 25.98 99 THR B CA 1
ATOM 710 C C . THR B 2 79 ? -21.461 -13.073 -3.181 1.00 27.63 99 THR B C 1
ATOM 711 O O . THR B 2 79 ? -21.961 -13.822 -4.021 1.00 27.24 99 THR B O 1
ATOM 715 N N . THR B 2 80 ? -20.417 -13.421 -2.429 1.00 29.60 100 THR B N 1
ATOM 716 C CA . THR B 2 80 ? -19.779 -14.736 -2.523 1.00 29.58 100 THR B CA 1
ATOM 717 C C . THR B 2 80 ? -19.660 -15.384 -1.149 1.00 29.52 100 THR B C 1
ATOM 718 O O . THR B 2 80 ? -18.795 -15.012 -0.360 1.00 29.66 100 THR B O 1
ATOM 722 N N . GLN B 2 81 ? -20.531 -16.350 -0.872 1.00 28.01 101 GLN B N 1
ATOM 723 C CA . GLN B 2 81 ? -20.508 -17.061 0.402 1.00 28.33 101 GLN B CA 1
ATOM 724 C C . GLN B 2 81 ? -19.440 -18.163 0.384 1.00 26.81 101 GLN B C 1
ATOM 725 O O . GLN B 2 81 ? -19.225 -18.810 -0.635 1.00 27.36 101 GLN B O 1
ATOM 731 N N . ALA B 2 82 ? -18.787 -18.391 1.518 1.00 27.30 102 ALA B N 1
ATOM 732 C CA . ALA B 2 82 ? -17.740 -19.403 1.578 1.00 27.01 102 ALA B CA 1
ATOM 733 C C . ALA B 2 82 ? -17.292 -19.814 2.984 1.00 25.71 102 ALA B C 1
ATOM 734 O O . ALA B 2 82 ? -17.647 -19.196 3.986 1.00 24.82 102 ALA B O 1
ATOM 736 N N . ASN B 2 83 ? -16.501 -20.881 3.024 1.00 28.96 103 ASN B N 1
ATOM 737 C CA . ASN B 2 83 ? -15.933 -21.416 4.254 1.00 28.73 103 ASN B CA 1
ATOM 738 C C . ASN B 2 83 ? -14.429 -21.380 4.056 1.00 26.98 103 ASN B C 1
ATOM 739 O O . ASN B 2 83 ? -13.894 -22.093 3.221 1.00 28.85 103 ASN B O 1
ATOM 744 N N . LYS B 2 84 ? -13.735 -20.545 4.806 1.00 26.25 104 LYS B N 1
ATOM 745 C CA . LYS B 2 84 ? -12.300 -20.468 4.641 1.00 25.54 104 LYS B CA 1
ATOM 746 C C . LYS B 2 84 ? -11.618 -20.141 5.949 1.00 26.07 104 LYS B C 1
ATOM 747 O O . LYS B 2 84 ? -12.267 -19.727 6.903 1.00 25.77 104 LYS B O 1
ATOM 753 N N . HIS B 2 85 ? -10.304 -20.340 5.983 1.00 23.74 105 HIS B N 1
ATOM 754 C CA . HIS B 2 85 ? -9.507 -20.038 7.156 1.00 25.41 105 HIS B CA 1
ATOM 755 C C . HIS B 2 85 ? -9.319 -18.540 7.118 1.00 27.77 105 HIS B C 1
ATOM 756 O O . HIS B 2 85 ? -9.000 -17.981 6.065 1.00 29.06 105 HIS B O 1
ATOM 763 N N . ILE B 2 86 ? -9.520 -17.876 8.248 1.00 24.17 106 ILE B N 1
ATOM 764 C CA . ILE B 2 86 ? -9.345 -16.435 8.258 1.00 22.06 106 ILE B CA 1
ATOM 765 C C . ILE B 2 86 ? -7.985 -16.103 8.823 1.00 18.62 106 ILE B C 1
ATOM 766 O O . ILE B 2 86 ? -7.423 -16.876 9.586 1.00 19.79 106 ILE B O 1
ATOM 771 N N . ILE B 2 87 ? -7.456 -14.958 8.420 1.00 15.51 107 ILE B N 1
ATOM 772 C CA . ILE B 2 87 ? -6.168 -14.504 8.901 1.00 17.47 107 ILE B CA 1
ATOM 773 C C . ILE B 2 87 ? -6.420 -13.085 9.353 1.00 18.26 107 ILE B C 1
ATOM 774 O O . ILE B 2 87 ? -6.937 -12.270 8.592 1.00 18.30 107 ILE B O 1
ATOM 779 N N . VAL B 2 88 ? -6.089 -12.817 10.615 1.00 20.67 108 VAL B N 1
ATOM 780 C CA . VAL B 2 88 ? -6.293 -11.510 11.226 1.00 18.08 108 VAL B CA 1
ATOM 781 C C . VAL B 2 88 ? -5.030 -10.983 11.895 1.00 18.34 108 VAL B C 1
ATOM 782 O O . VAL B 2 88 ? -4.164 -11.758 12.313 1.00 19.35 108 VAL B O 1
ATOM 786 N N . ALA B 2 89 ? -4.943 -9.657 11.996 1.00 16.68 109 ALA B N 1
ATOM 787 C CA . ALA B 2 89 ? -3.827 -8.987 12.648 1.00 15.81 109 ALA B CA 1
ATOM 788 C C . ALA B 2 89 ? -4.322 -8.605 14.042 1.00 19.83 109 ALA B C 1
ATOM 789 O O . ALA B 2 89 ? -5.372 -7.987 14.163 1.00 23.70 109 ALA B O 1
ATOM 791 N N . CYS B 2 90 ? -3.578 -8.973 15.084 1.00 19.06 110 CYS B N 1
ATOM 792 C CA . CYS B 2 90 ? -3.981 -8.661 16.449 1.00 21.10 110 CYS B CA 1
ATOM 793 C C . CYS B 2 90 ? -3.131 -7.606 17.151 1.00 23.51 110 CYS B C 1
ATOM 794 O O . CYS B 2 90 ? -1.939 -7.481 16.901 1.00 27.22 110 CYS B O 1
ATOM 797 N N . GLU B 2 91 ? -3.763 -6.854 18.041 1.00 25.36 111 GLU B N 1
ATOM 798 C CA . GLU B 2 91 ? -3.079 -5.804 18.772 1.00 29.21 111 GLU B CA 1
ATOM 799 C C . GLU B 2 91 ? -3.829 -5.459 20.045 1.00 29.35 111 GLU B C 1
ATOM 800 O O . GLU B 2 91 ? -5.016 -5.749 20.170 1.00 28.10 111 GLU B O 1
ATOM 806 N N . GLY B 2 92 ? -3.113 -4.849 20.987 1.00 32.18 112 GLY B N 1
ATOM 807 C CA . GLY B 2 92 ? -3.704 -4.412 22.241 1.00 33.78 112 GLY B CA 1
ATOM 808 C C . GLY B 2 92 ? -3.803 -5.364 23.420 1.00 35.68 112 GLY B C 1
ATOM 809 O O . GLY B 2 92 ? -3.233 -6.463 23.442 1.00 31.77 112 GLY B O 1
ATOM 810 N N . ASN B 2 93 ? -4.540 -4.899 24.423 1.00 36.62 113 ASN B N 1
ATOM 811 C CA . ASN B 2 93 ? -4.786 -5.649 25.641 1.00 40.40 113 ASN B CA 1
ATOM 812 C C . ASN B 2 93 ? -6.234 -5.395 26.050 1.00 40.80 113 ASN B C 1
ATOM 813 O O . ASN B 2 93 ? -6.601 -4.278 26.424 1.00 45.08 113 ASN B O 1
ATOM 818 N N . PRO B 2 94 ? -7.081 -6.433 25.968 1.00 38.15 114 PRO B N 1
ATOM 819 C CA . PRO B 2 94 ? -6.678 -7.772 25.523 1.00 33.70 114 PRO B CA 1
ATOM 820 C C . PRO B 2 94 ? -6.199 -7.795 24.073 1.00 31.29 114 PRO B C 1
ATOM 821 O O . PRO B 2 94 ? -6.463 -6.869 23.315 1.00 32.77 114 PRO B O 1
ATOM 825 N N . TYR B 2 95 ? -5.478 -8.855 23.714 1.00 29.74 115 TYR B N 1
ATOM 826 C CA . TYR B 2 95 ? -4.963 -9.050 22.358 1.00 28.00 115 TYR B CA 1
ATOM 827 C C . TYR B 2 95 ? -6.143 -9.435 21.456 1.00 26.44 115 TYR B C 1
ATOM 828 O O . TYR B 2 95 ? -6.605 -10.580 21.482 1.00 24.97 115 TYR B O 1
ATOM 837 N N . VAL B 2 96 ? -6.630 -8.485 20.661 1.00 25.92 116 VAL B N 1
ATOM 838 C CA . VAL B 2 96 ? -7.773 -8.740 19.791 1.00 20.14 116 VAL B CA 1
ATOM 839 C C . VAL B 2 96 ? -7.543 -8.331 18.348 1.00 18.66 116 VAL B C 1
ATOM 840 O O . VAL B 2 96 ? -6.653 -7.529 18.049 1.00 16.85 116 VAL B O 1
ATOM 844 N N . PRO B 2 97 ? -8.361 -8.875 17.428 1.00 18.86 117 PRO B N 1
ATOM 845 C CA . PRO B 2 97 ? -8.213 -8.536 16.012 1.00 19.60 117 PRO B CA 1
ATOM 846 C C . PRO B 2 97 ? -8.587 -7.087 15.710 1.00 19.96 117 PRO B C 1
ATOM 847 O O . PRO B 2 97 ? -9.581 -6.573 16.220 1.00 20.77 117 PRO B O 1
ATOM 851 N N . VAL B 2 98 ? -7.763 -6.432 14.897 1.00 17.47 118 VAL B N 1
ATOM 852 C CA . VAL B 2 98 ? -8.006 -5.054 14.508 1.00 18.77 118 VAL B CA 1
ATOM 853 C C . VAL B 2 98 ? -8.020 -4.939 12.984 1.00 22.01 118 VAL B C 1
ATOM 854 O O . VAL B 2 98 ? -8.473 -3.940 12.431 1.00 24.43 118 VAL B O 1
ATOM 858 N N . HIS B 2 99 ? -7.528 -5.977 12.310 1.00 23.53 119 HIS B N 1
ATOM 859 C CA . HIS B 2 99 ? -7.489 -6.001 10.852 1.00 23.86 119 HIS B CA 1
ATOM 860 C C . HIS B 2 99 ? -7.724 -7.390 10.275 1.00 27.92 119 HIS B C 1
ATOM 861 O O . HIS B 2 99 ? -7.309 -8.393 10.841 1.00 28.65 119 HIS B O 1
ATOM 868 N N . PHE B 2 100 ? -8.392 -7.435 9.131 1.00 26.78 120 PHE B N 1
ATOM 869 C CA . PHE B 2 100 ? -8.663 -8.690 8.458 1.00 29.93 120 PHE B CA 1
ATOM 870 C C . PHE B 2 100 ? -7.646 -8.792 7.332 1.00 33.43 120 PHE B C 1
ATOM 871 O O . PHE B 2 100 ? -7.724 -8.047 6.358 1.00 39.49 120 PHE B O 1
ATOM 879 N N . ASP B 2 101 ? -6.689 -9.704 7.469 1.00 38.70 121 ASP B N 1
ATOM 880 C CA . ASP B 2 101 ? -5.653 -9.882 6.457 1.00 37.56 121 ASP B CA 1
ATOM 881 C C . ASP B 2 101 ? -6.106 -10.692 5.245 1.00 38.80 121 ASP B C 1
ATOM 882 O O . ASP B 2 101 ? -5.775 -10.334 4.116 1.00 40.66 121 ASP B O 1
ATOM 887 N N . ALA B 2 102 ? -6.841 -11.782 5.470 1.00 38.07 122 ALA B N 1
ATOM 888 C CA . ALA B 2 102 ? -7.326 -12.601 4.359 1.00 36.49 122 ALA B CA 1
ATOM 889 C C . ALA B 2 102 ? -8.050 -13.881 4.771 1.00 35.99 122 ALA B C 1
ATOM 890 O O . ALA B 2 102 ? -8.174 -14.192 5.950 1.00 31.20 122 ALA B O 1
ATOM 892 N N . SER B 2 103 ? -8.523 -14.609 3.762 1.00 40.14 123 SER B N 1
ATOM 893 C CA . SER B 2 103 ? -9.228 -15.874 3.943 1.00 44.15 123 SER B CA 1
ATOM 894 C C . SER B 2 103 ? -8.688 -16.901 2.946 1.00 47.04 123 SER B C 1
ATOM 895 O O . SER B 2 103 ? -8.787 -16.709 1.730 1.00 47.65 123 SER B O 1
ATOM 898 N N . VAL B 2 104 ? -8.118 -17.988 3.466 1.00 50.05 124 VAL B N 1
ATOM 899 C CA . VAL B 2 104 ? -7.553 -19.054 2.635 1.00 49.24 124 VAL B CA 1
ATOM 900 C C . VAL B 2 104 ? -8.465 -20.278 2.536 1.00 45.67 124 VAL B C 1
ATOM 901 O O . VAL B 2 104 ? -9.393 -20.253 1.705 1.00 47.48 124 VAL B O 1
#

InterPro domains:
  IPR001427 Pancreatic ribonuclease [PR00794] (52-71)
  IPR001427 Pancreatic ribonuclease [PR00794] (72-91)
  IPR001427 Pancreatic ribonuclease [PR00794] (97-115)
  IPR001427 Pancreatic ribonuclease [PR00794] (119-141)
  IPR001427 Pancreatic ribonuclease [PTHR11437] (7-149)
  IPR023411 Ribonuclease A, active site [PS00127] (66-72)
  IPR023412 Ribonuclease A-domain [PF00074] (30-147)
  IPR023412 Ribonuclease A-domain [SM00092] (27-150)
  IPR036816 Ribonuclease A-like domain superfamily [G3DSA:3.10.130.10] (26-150)
  IPR036816 Ribonuclease A-like domain superfamily [SSF54076] (27-150)

Nearest PDB structures (foldseek):
  1d5e-assembly1_B  TM=1.004E+00  e=5.486E-18  Bos taurus
  2rns-assembly1_A  TM=1.009E+00  e=1.767E-17  Bos taurus
  3fl1-assembly1_A  TM=9.923E-01  e=2.208E-17  Bos taurus
  1eie-assembly1_A  TM=9.932E-01  e=2.610E-17  Bos taurus
  1y92-assembly1_B  TM=9.824E-01  e=3.028E-16  Bos taurus

Solvent-accessible surface area: 6429 Å² total; per-residue (Å²): 242,64,88,52,29,38,90,4,54,66,13,18,13,32,101,98,72,0,23,110,41,0,70,84,55,73,0,5,131,102,94,22,48,85,64,4,11,0,0,47,50,51,63,69,74,0,61,45,0,7,96,45,116,64,39,65,9,167,117,56,104,85,37,0,30,53,3,157,67,71,16,33,0,4,28,0,151,44,50,89,107,21,146,92,95,112,10,32,8,124,52,56,104,23,103,50,46,0,19,0,9,0,86,55,156,102,95,23,4,13,104,39,26,38,22,99

GO terms:
  GO:0005515 protein binding (F, IPI)

Foldseek 3Di:
DQDPVNVCCVPDDDD/DCQVVVCVVVVNLVPHADFKDKDFDDDQVLQFVQQPAAWDAFPVGHTQKGKAPFWTKMKMWGWDPPADPPRTDTDIDIDTFIWMFGWDDVVTGGDGTRDTD

Secondary structure (DSSP, 8-state):
---HHHHHHHHHB--/-HHHHHHHHTTSSSSS--SEEEEE-S-HHHHHGGGGSEEE--TTS-S-EEEEEEEEEEEEEEE-TT-BTTB--EEEEEEEEEEEEEEETTTTEEEEEEEE-